Protein AF-A0A1X0NWE1-F1 (afdb_monomer_lite)

Sequence (170 aa):
LQSRGSFIGENARCVKGVELNFSGKSVGDVCVNTKCDNGTLSVQFLGDGDDKWHVCEEKMEIVPTTANLSGKIICPRYDAVCTKLPDITIPLKELPYQDGDDKPAPGNITWNMTETPSSDPLPHPTPEESEKDTTTPVQTDGLSGSVNPAGHAPLLLLALASVVAVMVPL

Radius of gyration: 29.94 Å; chains: 1; bounding box: 76×77×61 Å

Foldseek 3Di:
DCLAFADDDPQWDKFAFDQKAFQNHGDGIYIWRWDQDPQWIWTHTVPGPPPDIDTAAAQDWDADPDPRIGGTTGGHHSCVRVPDDPPDPDPDDDDDDDPCPPPPDDPDDPPPCPDPPPPDDDDDPDPDDDDDDDDDDDDDDDDDDDDDDDDDDDDDDDDDDDDDDDDDDD

Secondary structure (DSSP, 8-state):
---TT---STTEEEEEEEEEEETTEE--SEEEEEEEETTEEEEE-TT--TT--EE--TT-EE---STTEEEEEEPPPHHHHHSPPP------PPPPP-TTTTSPPPSS------------PPPPPPPPP-------------------------------------PPP-

pLDDT: mean 74.31, std 23.15, range [32.38, 98.5]

InterPro domains:
  IPR001577 Peptidase M8, leishmanolysin [PF01457] (5-84)

Organism: NCBI:txid67003

Structure (mmCIF, N/CA/C/O backbone):
data_AF-A0A1X0NWE1-F1
#
_entry.id   AF-A0A1X0NWE1-F1
#
loop_
_atom_site.group_PDB
_atom_site.id
_atom_site.type_symbol
_atom_site.label_atom_id
_atom_site.label_alt_id
_atom_site.label_comp_id
_atom_site.label_asym_id
_atom_site.label_entity_id
_atom_site.label_seq_id
_atom_site.pdbx_PDB_ins_code
_atom_site.Cartn_x
_atom_site.Cartn_y
_atom_site.Cartn_z
_atom_site.occupancy
_atom_site.B_iso_or_equiv
_atom_site.auth_seq_id
_atom_site.auth_comp_id
_atom_site.auth_asym_id
_atom_site.auth_atom_id
_atom_site.pdbx_PDB_model_num
ATOM 1 N N . LEU A 1 1 ? 15.513 -7.359 -9.915 1.00 44.88 1 LEU A N 1
ATOM 2 C CA . LEU A 1 1 ? 14.112 -7.315 -9.448 1.00 44.88 1 LEU A CA 1
ATOM 3 C C . LEU A 1 1 ? 13.611 -5.874 -9.582 1.00 44.88 1 LEU A C 1
ATOM 5 O O . LEU A 1 1 ? 14.047 -5.024 -8.821 1.00 44.88 1 LEU A O 1
ATOM 9 N N . GLN A 1 2 ? 12.849 -5.540 -10.629 1.00 52.28 2 GLN A N 1
ATOM 10 C CA . GLN A 1 2 ? 12.359 -4.169 -10.855 1.00 52.28 2 GLN A CA 1
ATOM 11 C C . GLN A 1 2 ? 10.920 -4.031 -10.340 1.00 52.28 2 GLN A C 1
ATOM 13 O O . GLN A 1 2 ? 9.979 -3.985 -11.121 1.00 52.28 2 GLN A O 1
ATOM 18 N N . SER A 1 3 ? 10.747 -3.955 -9.024 1.00 70.88 3 SER A N 1
ATOM 19 C CA . SER A 1 3 ? 9.483 -3.617 -8.354 1.00 70.88 3 SER A CA 1
ATOM 20 C C . SER A 1 3 ? 9.254 -2.098 -8.372 1.00 70.88 3 SER A C 1
ATOM 22 O O . SER A 1 3 ? 9.238 -1.425 -7.344 1.00 70.88 3 SER A O 1
ATOM 24 N N . ARG A 1 4 ? 9.156 -1.521 -9.577 1.00 86.00 4 ARG A N 1
ATOM 25 C CA . ARG A 1 4 ? 9.028 -0.066 -9.764 1.00 86.00 4 ARG A CA 1
ATOM 26 C C . ARG A 1 4 ? 7.784 0.457 -9.041 1.00 86.00 4 ARG A C 1
ATOM 28 O O . ARG A 1 4 ? 6.693 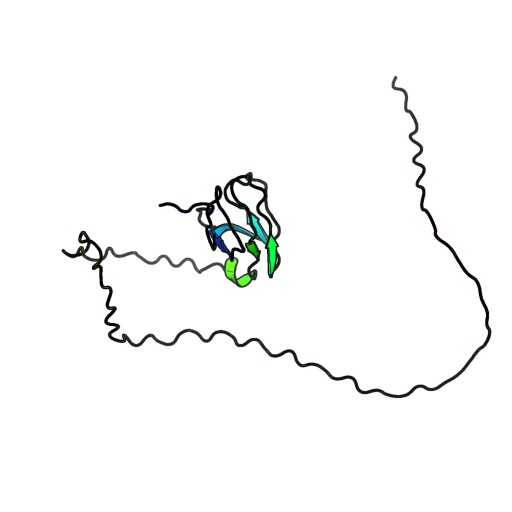-0.061 -9.249 1.00 86.00 4 ARG A O 1
ATOM 35 N N . GLY A 1 5 ? 7.963 1.469 -8.194 1.00 89.00 5 GLY A N 1
ATOM 36 C CA . GLY A 1 5 ? 6.878 2.093 -7.431 1.00 89.00 5 GLY A CA 1
ATOM 37 C C . GLY A 1 5 ? 6.258 1.235 -6.323 1.00 89.00 5 GLY A C 1
ATOM 38 O O . GLY A 1 5 ? 5.369 1.726 -5.638 1.00 89.00 5 GLY A O 1
ATOM 39 N N . SER A 1 6 ? 6.715 -0.007 -6.120 1.00 94.06 6 SER A N 1
ATOM 40 C CA . SER A 1 6 ? 6.184 -0.902 -5.087 1.00 94.06 6 SER A CA 1
ATOM 41 C C . SER A 1 6 ? 7.085 -0.938 -3.859 1.00 94.06 6 SER A C 1
ATOM 43 O O . SER A 1 6 ? 8.301 -1.092 -3.963 1.00 94.06 6 SER A O 1
ATOM 45 N N . PHE A 1 7 ? 6.470 -0.839 -2.687 1.00 94.38 7 PHE A N 1
ATOM 46 C CA . PHE A 1 7 ? 7.104 -1.098 -1.406 1.00 94.38 7 PHE A CA 1
ATOM 47 C C . PHE A 1 7 ? 7.462 -2.584 -1.280 1.00 94.38 7 PHE A C 1
ATOM 49 O O . PHE A 1 7 ? 6.668 -3.452 -1.645 1.00 94.38 7 PHE A O 1
ATOM 56 N N . ILE A 1 8 ? 8.649 -2.876 -0.744 1.00 92.69 8 ILE A N 1
ATOM 57 C CA . ILE A 1 8 ? 9.138 -4.238 -0.503 1.00 92.69 8 ILE A CA 1
ATOM 58 C C . ILE A 1 8 ? 9.406 -4.400 0.990 1.00 92.69 8 ILE A C 1
ATOM 60 O O . ILE A 1 8 ? 10.249 -3.706 1.550 1.00 92.69 8 ILE A O 1
ATOM 64 N N . GLY A 1 9 ? 8.691 -5.326 1.623 1.00 91.75 9 GLY A N 1
ATOM 65 C CA . GLY A 1 9 ? 8.827 -5.644 3.040 1.00 91.75 9 GLY A CA 1
ATOM 66 C C . GLY A 1 9 ? 7.787 -6.669 3.487 1.00 91.75 9 GLY A C 1
ATOM 67 O O . GLY A 1 9 ? 6.884 -7.015 2.729 1.00 91.75 9 GLY A O 1
ATOM 68 N N . GLU A 1 10 ? 7.902 -7.144 4.723 1.00 90.31 10 GLU A N 1
ATOM 69 C CA . GLU A 1 10 ? 7.022 -8.170 5.311 1.00 90.31 10 GLU A CA 1
ATOM 70 C C . GLU A 1 10 ? 5.534 -7.773 5.285 1.00 90.31 10 GLU A C 1
ATOM 72 O O . GLU A 1 10 ? 4.648 -8.558 4.930 1.00 90.31 10 GLU A O 1
ATOM 77 N N . ASN A 1 11 ? 5.267 -6.502 5.580 1.00 93.25 11 ASN A N 1
ATOM 78 C CA . ASN A 1 11 ? 3.921 -5.938 5.602 1.00 93.25 11 ASN A CA 1
ATOM 79 C C . ASN A 1 11 ? 3.475 -5.398 4.233 1.00 93.25 11 ASN A C 1
ATOM 81 O O . ASN A 1 11 ? 2.461 -4.704 4.146 1.00 93.25 11 ASN A O 1
ATOM 85 N N . ALA A 1 12 ? 4.213 -5.683 3.155 1.00 94.94 12 ALA A N 1
ATOM 86 C CA . ALA A 1 12 ? 3.814 -5.265 1.819 1.00 94.94 12 ALA A CA 1
ATOM 87 C C . ALA A 1 12 ? 2.551 -6.017 1.382 1.00 94.94 12 ALA A C 1
ATOM 89 O O . ALA A 1 12 ? 2.485 -7.248 1.455 1.00 94.94 12 ALA A O 1
ATOM 90 N N . ARG A 1 13 ? 1.544 -5.287 0.901 1.00 95.75 13 ARG A N 1
ATOM 91 C CA . ARG A 1 13 ? 0.340 -5.860 0.284 1.00 95.75 13 ARG A CA 1
ATOM 92 C C . ARG A 1 13 ? 0.045 -5.134 -1.014 1.00 95.75 13 ARG A C 1
ATOM 94 O O . ARG A 1 13 ? 0.193 -3.916 -1.091 1.00 95.75 13 ARG A O 1
ATOM 101 N N . CYS A 1 14 ? -0.336 -5.888 -2.036 1.00 96.00 14 CYS A N 1
ATOM 102 C CA . CYS A 1 14 ? -0.595 -5.334 -3.356 1.00 96.00 14 CYS A CA 1
ATOM 103 C C . CYS A 1 14 ? -2.039 -4.846 -3.447 1.00 96.00 14 CYS A C 1
ATOM 105 O O . CYS A 1 14 ? -2.969 -5.530 -3.023 1.00 96.00 14 CYS A O 1
ATOM 107 N N . VAL A 1 15 ? -2.198 -3.625 -3.944 1.00 97.12 15 VAL A N 1
ATOM 108 C CA . VAL A 1 15 ? -3.460 -2.890 -3.984 1.00 97.12 15 VAL A CA 1
ATOM 109 C C . VAL A 1 15 ? -3.786 -2.500 -5.415 1.00 97.12 15 VAL A C 1
ATOM 111 O O . VAL A 1 15 ? -2.897 -2.341 -6.257 1.00 97.12 15 VAL A O 1
ATOM 114 N N . LYS A 1 16 ? -5.080 -2.336 -5.688 1.00 98.00 16 LYS A N 1
ATOM 115 C CA . LYS A 1 16 ? -5.555 -1.977 -7.019 1.00 98.00 16 LYS A CA 1
ATOM 116 C C . LYS A 1 16 ? -5.087 -0.569 -7.375 1.00 98.00 16 LYS A C 1
ATOM 118 O O . LYS A 1 16 ? -5.388 0.374 -6.650 1.00 98.00 16 LYS A O 1
ATOM 123 N N . GLY A 1 17 ? -4.396 -0.429 -8.500 1.00 96.69 17 GLY A N 1
ATOM 124 C CA . GLY A 1 17 ? -4.017 0.854 -9.074 1.00 96.69 17 GLY A CA 1
ATOM 125 C C . GLY A 1 17 ? -5.028 1.352 -10.102 1.00 96.69 17 GLY A C 1
ATOM 126 O O . GLY A 1 17 ? -5.613 0.570 -10.855 1.00 96.69 17 GLY A O 1
ATOM 127 N N . VAL A 1 18 ? -5.196 2.671 -10.169 1.00 97.69 18 VAL A N 1
ATOM 128 C CA . VAL A 1 18 ? -5.935 3.372 -11.223 1.00 97.69 18 VAL A CA 1
ATOM 129 C C . VAL A 1 18 ? -5.022 4.443 -11.796 1.00 97.69 18 VAL A C 1
ATOM 131 O O . VAL A 1 18 ? -4.593 5.354 -11.086 1.00 97.69 18 VAL A O 1
ATOM 134 N N . GLU A 1 19 ? -4.697 4.290 -13.081 1.00 96.25 19 GLU A N 1
ATOM 135 C CA . GLU A 1 19 ? -3.797 5.189 -13.816 1.00 96.25 19 GLU A CA 1
ATOM 136 C C . GLU A 1 19 ? -2.465 5.437 -13.083 1.00 96.25 19 GLU A C 1
ATOM 138 O O . GLU A 1 19 ? -1.879 6.519 -13.166 1.00 96.25 19 GLU A O 1
ATOM 143 N N . LEU A 1 20 ? -1.971 4.425 -12.355 1.00 95.38 20 LEU A N 1
ATOM 144 C CA . LEU A 1 20 ? -0.717 4.540 -11.624 1.00 95.38 20 LEU A CA 1
ATOM 145 C C . LEU A 1 20 ? 0.467 4.610 -12.579 1.00 95.38 20 LEU A C 1
ATOM 147 O O . LEU A 1 20 ? 0.652 3.747 -13.446 1.00 95.38 20 LEU A O 1
ATOM 151 N N . ASN A 1 21 ? 1.305 5.620 -12.368 1.00 95.00 21 ASN A N 1
ATOM 152 C CA . ASN A 1 21 ? 2.534 5.817 -13.117 1.00 95.00 21 ASN A CA 1
ATOM 153 C C . ASN A 1 21 ? 3.708 6.033 -12.168 1.00 95.00 21 ASN A C 1
ATOM 155 O O . ASN A 1 21 ? 3.646 6.886 -11.289 1.00 95.00 21 ASN A O 1
ATOM 159 N N . PHE A 1 22 ? 4.801 5.306 -12.394 1.00 93.31 22 PHE A N 1
ATOM 160 C CA . PHE A 1 22 ? 6.072 5.514 -11.713 1.00 93.31 22 PHE A CA 1
ATOM 161 C C . PHE A 1 22 ? 7.090 6.130 -12.675 1.00 93.31 22 PHE A C 1
ATOM 163 O O . PHE A 1 22 ? 7.414 5.534 -13.707 1.00 93.31 22 PHE A O 1
ATOM 170 N N . SER A 1 23 ? 7.582 7.329 -12.362 1.00 92.25 23 SER A N 1
ATOM 171 C CA . SER A 1 23 ? 8.513 8.100 -13.201 1.00 92.25 23 SER A CA 1
ATOM 172 C C . SER A 1 23 ? 8.049 8.198 -14.666 1.00 92.25 23 SER A C 1
ATOM 174 O O . SER A 1 23 ? 8.818 7.962 -15.600 1.00 92.25 23 SER A O 1
ATOM 176 N N . GLY A 1 24 ? 6.758 8.492 -14.864 1.00 90.81 24 GLY A N 1
ATOM 177 C CA . GLY A 1 24 ? 6.139 8.661 -16.185 1.00 90.81 24 GLY A CA 1
ATOM 178 C C . GLY A 1 24 ? 5.834 7.366 -16.945 1.00 90.81 24 GLY A C 1
ATOM 179 O O . GLY A 1 24 ? 5.465 7.427 -18.114 1.00 90.81 24 GLY A O 1
ATOM 180 N N . LYS A 1 25 ? 5.992 6.194 -16.319 1.00 92.94 25 LYS A N 1
ATOM 181 C CA . LYS A 1 25 ? 5.666 4.893 -16.920 1.00 92.94 25 LYS A CA 1
ATOM 182 C C . LYS A 1 25 ? 4.537 4.222 -16.157 1.00 92.94 25 LYS A C 1
ATOM 184 O O . LYS A 1 25 ? 4.603 4.153 -14.934 1.00 92.94 25 LYS A O 1
ATOM 189 N N . SER A 1 26 ? 3.559 3.673 -16.871 1.00 93.81 26 SER A N 1
ATOM 190 C CA . SER A 1 26 ? 2.455 2.943 -16.244 1.00 93.81 26 SER A CA 1
ATOM 191 C C . SER A 1 26 ? 2.968 1.714 -15.486 1.00 93.81 26 SER A C 1
ATOM 193 O O . SER A 1 26 ? 3.815 0.980 -16.004 1.00 93.81 26 SER A O 1
ATOM 195 N N . VAL A 1 27 ? 2.482 1.518 -14.255 1.00 92.50 27 VAL A N 1
ATOM 196 C CA . VAL A 1 27 ? 2.895 0.413 -13.363 1.00 92.50 27 VAL A CA 1
ATOM 197 C C . VAL A 1 27 ? 1.758 -0.519 -12.938 1.00 92.50 27 VAL A C 1
ATOM 199 O O . VAL A 1 27 ? 2.025 -1.513 -12.278 1.00 92.50 27 VAL A O 1
ATOM 202 N N . GLY A 1 28 ? 0.518 -0.276 -13.372 1.00 93.81 28 GLY A N 1
ATOM 203 C CA . GLY A 1 28 ? -0.618 -1.136 -13.027 1.00 93.81 28 GLY A CA 1
ATOM 204 C C . GLY A 1 28 ? -0.915 -1.121 -11.526 1.00 93.81 28 GLY A C 1
ATOM 205 O O . GLY A 1 28 ? -1.095 -0.050 -10.953 1.00 93.81 28 GLY A O 1
ATOM 206 N N . ASP A 1 29 ? -0.978 -2.301 -10.909 1.00 95.69 29 ASP A N 1
ATOM 207 C CA . ASP A 1 29 ? -1.149 -2.461 -9.462 1.00 95.69 29 ASP A CA 1
ATOM 208 C C . ASP A 1 29 ? 0.219 -2.399 -8.759 1.00 95.69 29 ASP A C 1
ATOM 210 O O . ASP A 1 29 ? 1.238 -2.818 -9.310 1.00 95.69 29 ASP A O 1
ATOM 214 N N . VAL A 1 30 ? 0.256 -1.878 -7.532 1.00 95.38 30 VAL A N 1
ATOM 215 C CA . VAL A 1 30 ? 1.499 -1.711 -6.758 1.00 95.38 30 VAL A CA 1
ATOM 216 C C . VAL A 1 30 ? 1.344 -2.288 -5.365 1.00 95.38 30 VAL A C 1
ATOM 218 O O . VAL A 1 30 ? 0.231 -2.413 -4.857 1.00 95.38 30 VAL A O 1
ATOM 221 N N . CYS A 1 31 ? 2.461 -2.612 -4.722 1.00 96.62 31 CYS A N 1
ATOM 222 C CA . CYS A 1 31 ? 2.454 -3.029 -3.325 1.00 96.62 31 CYS A CA 1
ATOM 223 C C . CYS A 1 31 ? 2.810 -1.852 -2.412 1.00 96.62 31 CYS A C 1
ATOM 225 O O . CYS A 1 31 ? 3.713 -1.072 -2.711 1.00 96.62 31 CYS A O 1
ATOM 227 N N . VAL A 1 32 ? 2.067 -1.703 -1.319 1.00 96.69 32 VAL A N 1
ATOM 228 C CA . VAL A 1 32 ? 2.232 -0.647 -0.310 1.00 96.69 32 VAL A CA 1
ATOM 229 C C . VAL A 1 32 ? 2.552 -1.281 1.034 1.00 96.69 32 VAL A C 1
ATOM 231 O O . VAL A 1 32 ? 2.176 -2.429 1.284 1.00 96.69 32 VAL A O 1
ATOM 234 N N . ASN A 1 33 ? 3.249 -0.552 1.901 1.00 96.75 33 ASN A N 1
ATOM 235 C CA . ASN A 1 33 ? 3.418 -0.979 3.283 1.00 96.75 33 ASN A CA 1
ATOM 236 C C . ASN A 1 33 ? 2.069 -0.861 3.993 1.00 96.75 33 ASN A C 1
ATOM 238 O O . ASN A 1 33 ? 1.396 0.161 3.853 1.00 96.75 33 ASN A O 1
ATOM 242 N N . THR A 1 34 ? 1.669 -1.887 4.736 1.00 97.06 34 THR A N 1
ATOM 243 C CA . THR A 1 34 ? 0.397 -1.893 5.463 1.00 97.06 34 THR A CA 1
ATOM 244 C C . THR A 1 34 ? 0.622 -1.892 6.963 1.00 97.06 34 THR A C 1
ATOM 246 O O . THR A 1 34 ? 1.538 -2.522 7.486 1.00 97.06 34 THR A O 1
ATOM 249 N N . LYS A 1 35 ? -0.244 -1.175 7.672 1.00 96.94 35 LYS A N 1
ATOM 250 C CA . LYS A 1 35 ? -0.338 -1.204 9.125 1.00 96.94 35 LYS A CA 1
ATOM 251 C C . LYS A 1 35 ? -1.793 -1.417 9.494 1.00 96.94 35 LYS A C 1
ATOM 253 O O . LYS A 1 35 ? -2.654 -0.613 9.148 1.00 96.94 35 LYS A O 1
ATOM 258 N N . CYS A 1 36 ? -2.038 -2.519 10.181 1.00 96.00 36 CYS A N 1
ATOM 259 C CA . CYS A 1 36 ? -3.357 -2.943 10.611 1.00 96.00 36 CYS A CA 1
ATOM 260 C C . CYS A 1 36 ? -3.461 -2.730 12.116 1.00 96.00 36 CYS A C 1
ATOM 262 O O . CYS A 1 36 ? -2.762 -3.404 12.870 1.00 96.00 36 CYS A O 1
ATOM 264 N N . ASP A 1 37 ? -4.322 -1.812 12.547 1.00 95.00 37 ASP A N 1
ATOM 265 C CA . ASP A 1 37 ? -4.509 -1.510 13.966 1.00 95.00 37 ASP A CA 1
ATOM 266 C C . ASP A 1 37 ? -5.985 -1.276 14.280 1.00 95.00 37 ASP A C 1
ATOM 268 O O . ASP A 1 37 ? -6.640 -0.484 13.611 1.00 95.00 37 ASP A O 1
ATOM 272 N N . ASN A 1 38 ? -6.516 -2.003 15.2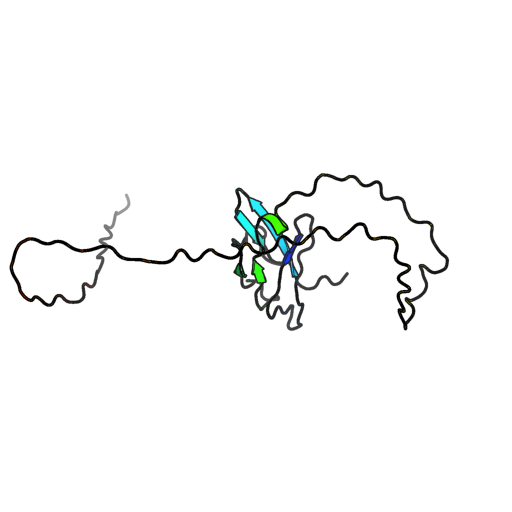64 1.00 92.12 38 ASN A N 1
ATOM 273 C CA . ASN A 1 38 ? -7.898 -1.894 15.745 1.00 92.12 38 ASN A CA 1
ATOM 274 C C . ASN A 1 38 ? -8.970 -1.749 14.632 1.00 92.12 38 ASN A C 1
ATOM 276 O O . ASN A 1 38 ? -9.803 -0.846 14.669 1.00 92.12 38 ASN A O 1
ATOM 280 N N . GLY A 1 39 ? -8.917 -2.597 13.594 1.00 92.50 39 GLY A N 1
ATOM 281 C CA . GLY A 1 39 ? -9.855 -2.553 12.457 1.00 92.50 39 GLY A CA 1
ATOM 282 C C . GLY A 1 39 ? -9.595 -1.446 11.424 1.00 92.50 39 GLY A C 1
ATOM 283 O O . GLY A 1 39 ? -10.290 -1.372 10.416 1.00 92.50 39 GLY A O 1
ATOM 284 N N . THR A 1 40 ? -8.578 -0.611 11.634 1.00 96.94 40 THR A N 1
ATOM 285 C CA . THR A 1 40 ? -8.158 0.448 10.712 1.00 96.94 40 THR A CA 1
ATOM 286 C C . THR A 1 40 ? -6.962 -0.008 9.887 1.00 96.94 40 THR A C 1
ATOM 288 O O . THR A 1 40 ? -5.926 -0.410 10.427 1.00 96.94 40 THR A O 1
ATOM 291 N N . LEU A 1 41 ? -7.092 0.073 8.563 1.00 98.00 41 LEU A N 1
ATOM 292 C CA . LEU A 1 41 ? -5.981 -0.102 7.637 1.00 98.00 41 LEU A CA 1
ATOM 293 C C . LEU A 1 41 ? -5.330 1.259 7.384 1.00 98.00 41 LEU A C 1
ATOM 295 O O . LEU A 1 41 ? -5.989 2.218 6.989 1.00 98.00 41 LEU A O 1
ATOM 299 N N . SER A 1 42 ? -4.021 1.332 7.588 1.00 98.06 42 SER A N 1
ATOM 300 C CA . SER A 1 42 ? -3.189 2.431 7.108 1.00 98.06 42 SER A CA 1
ATOM 301 C C . SER A 1 42 ? -2.198 1.919 6.072 1.00 98.06 42 SER A C 1
ATOM 303 O O . SER A 1 42 ? -1.650 0.825 6.218 1.00 98.06 42 SER A O 1
ATOM 305 N N . VAL A 1 43 ? -1.942 2.724 5.048 1.00 97.94 43 VAL A N 1
ATOM 306 C CA . VAL A 1 43 ? -0.993 2.416 3.977 1.00 97.94 43 VAL A CA 1
ATOM 307 C C . VAL A 1 43 ? 0.104 3.468 3.903 1.00 97.94 43 VAL A C 1
ATOM 309 O O . VAL A 1 43 ? -0.112 4.631 4.236 1.00 97.94 43 VAL A O 1
ATOM 312 N N . GLN A 1 44 ? 1.280 3.061 3.449 1.00 97.25 44 GLN A N 1
ATOM 313 C CA . GLN A 1 44 ? 2.411 3.944 3.184 1.00 97.25 44 GLN A CA 1
ATOM 314 C C . GLN A 1 44 ? 3.021 3.563 1.831 1.00 97.25 44 GLN A C 1
ATOM 316 O O . GLN A 1 44 ? 3.283 2.384 1.557 1.00 97.25 44 GLN A O 1
ATOM 321 N N . PHE A 1 45 ? 3.204 4.555 0.958 1.00 95.69 45 PHE A N 1
ATOM 322 C CA . PHE A 1 45 ? 3.752 4.344 -0.379 1.00 95.69 45 PHE A CA 1
ATOM 323 C C . PHE A 1 45 ? 5.277 4.252 -0.346 1.00 95.69 45 PHE A C 1
ATOM 325 O O . PHE A 1 45 ? 5.941 4.730 0.573 1.00 95.69 45 PHE A O 1
ATOM 332 N N . LEU A 1 46 ? 5.864 3.679 -1.399 1.00 92.75 46 LEU A N 1
ATOM 333 C CA . LEU A 1 46 ? 7.311 3.724 -1.582 1.00 92.75 46 LEU A CA 1
ATOM 334 C C . LEU A 1 46 ? 7.792 5.185 -1.669 1.00 92.75 46 LEU A C 1
ATOM 336 O O . LEU A 1 46 ? 7.376 5.931 -2.559 1.00 92.75 46 LEU A O 1
ATOM 340 N N . GLY A 1 47 ? 8.713 5.562 -0.780 1.00 90.19 47 GLY A N 1
ATOM 341 C CA . GLY A 1 47 ? 9.305 6.901 -0.725 1.00 90.19 47 GLY A CA 1
ATOM 342 C C . GLY A 1 47 ? 8.525 7.918 0.111 1.00 90.19 47 GLY A C 1
ATOM 343 O O . GLY A 1 47 ? 8.951 9.070 0.185 1.00 90.19 47 GLY A O 1
ATOM 344 N N . ASP A 1 48 ? 7.410 7.522 0.733 1.00 92.56 48 ASP A N 1
ATOM 345 C CA . ASP A 1 48 ? 6.863 8.281 1.857 1.00 92.56 48 ASP A CA 1
ATOM 346 C C . ASP A 1 48 ? 7.878 8.274 3.017 1.00 92.56 48 ASP A C 1
ATOM 348 O O . ASP A 1 48 ? 8.688 7.353 3.143 1.00 92.56 48 ASP A O 1
ATOM 352 N N . GLY A 1 49 ? 7.855 9.314 3.855 1.00 90.00 49 GLY A N 1
ATOM 353 C CA . GLY A 1 49 ? 8.634 9.323 5.096 1.00 90.00 49 GLY A CA 1
ATOM 354 C C . GLY A 1 49 ? 8.137 8.253 6.073 1.00 90.00 49 GLY A C 1
ATOM 355 O O . GLY A 1 49 ? 6.972 7.857 6.014 1.00 90.00 49 GLY A O 1
ATOM 356 N N . ASP A 1 50 ? 9.003 7.811 6.988 1.00 90.50 50 ASP A N 1
ATOM 357 C CA . ASP A 1 50 ? 8.726 6.703 7.920 1.00 90.50 50 ASP A CA 1
ATOM 358 C C . ASP A 1 50 ? 7.467 6.920 8.786 1.00 90.50 50 ASP A C 1
ATOM 360 O O . ASP A 1 50 ? 6.779 5.970 9.171 1.00 90.50 50 ASP A O 1
ATOM 364 N N . ASP A 1 51 ? 7.133 8.178 9.065 1.00 92.94 51 ASP A N 1
ATOM 365 C CA . ASP A 1 51 ? 5.991 8.620 9.865 1.00 92.94 51 ASP A CA 1
ATOM 366 C C . ASP A 1 51 ? 4.729 8.917 9.039 1.00 92.94 51 ASP A C 1
ATOM 368 O O . ASP A 1 51 ? 3.650 9.134 9.599 1.00 92.94 51 ASP A O 1
ATOM 372 N N . LYS A 1 52 ? 4.825 8.893 7.708 1.00 95.19 52 LYS A N 1
ATOM 373 C CA . LYS A 1 52 ? 3.725 9.248 6.817 1.00 95.19 52 LYS A CA 1
ATOM 374 C C . LYS A 1 52 ? 2.868 8.031 6.483 1.00 95.19 52 LYS A C 1
ATOM 376 O O . LYS A 1 52 ? 3.240 7.192 5.667 1.00 95.19 52 LYS A O 1
ATOM 381 N N . TRP A 1 53 ? 1.694 7.981 7.103 1.00 97.06 53 TRP A N 1
ATOM 382 C CA . TRP A 1 53 ? 0.686 6.939 6.922 1.00 97.06 53 TRP A CA 1
ATOM 383 C C . TRP A 1 53 ? -0.632 7.548 6.446 1.00 97.06 53 TRP A C 1
ATOM 385 O O . TRP A 1 53 ? -1.068 8.574 6.965 1.00 97.06 53 TRP A O 1
ATOM 395 N N . HIS A 1 54 ? -1.287 6.885 5.499 1.00 97.44 54 HIS A N 1
ATOM 396 C CA . HIS A 1 54 ? -2.592 7.276 4.969 1.00 97.44 54 HIS A CA 1
ATOM 397 C C . HIS A 1 54 ? -3.641 6.289 5.468 1.00 97.44 54 HIS A C 1
ATOM 399 O O . HIS A 1 54 ? -3.490 5.083 5.270 1.00 97.44 54 HIS A O 1
ATOM 405 N N . VAL A 1 55 ? -4.697 6.779 6.118 1.00 97.81 55 VAL A N 1
ATOM 406 C CA . VAL A 1 55 ? -5.851 5.939 6.473 1.00 97.81 55 VAL A CA 1
ATOM 407 C C . VAL A 1 55 ? -6.527 5.476 5.182 1.00 97.81 55 VAL A C 1
ATOM 409 O O . VAL A 1 55 ? -6.697 6.265 4.257 1.00 97.81 55 VAL A O 1
ATOM 412 N N . CYS A 1 56 ? -6.861 4.191 5.106 1.00 98.25 56 CYS A N 1
ATOM 413 C CA . CYS A 1 56 ? -7.294 3.530 3.882 1.00 98.25 56 CYS A CA 1
ATOM 414 C C . CYS A 1 56 ? -8.570 2.730 4.152 1.00 98.25 56 CYS A C 1
ATOM 416 O O . CYS A 1 56 ? -8.528 1.534 4.439 1.00 98.25 56 CYS A O 1
ATOM 418 N N . GLU A 1 57 ? -9.709 3.419 4.113 1.00 98.12 57 GLU A N 1
ATOM 419 C CA . GLU A 1 57 ? -11.030 2.800 4.255 1.00 98.12 57 GLU A CA 1
ATOM 420 C C . GLU A 1 57 ? -11.423 2.070 2.969 1.00 98.12 57 GLU A C 1
ATOM 422 O O . GLU A 1 57 ? -11.037 2.481 1.878 1.00 98.12 57 GLU A O 1
ATOM 427 N N . GLU A 1 58 ? -12.203 0.993 3.071 1.00 98.25 58 GLU A N 1
ATOM 428 C CA . GLU A 1 58 ? -12.601 0.192 1.909 1.00 98.25 58 GLU A CA 1
ATOM 429 C C . GLU A 1 58 ? -13.140 1.063 0.757 1.00 98.25 58 GLU A C 1
ATOM 431 O O . GLU A 1 58 ? -14.003 1.916 0.956 1.00 98.25 58 GLU A O 1
ATOM 436 N N . LYS A 1 59 ? -12.650 0.805 -0.465 1.00 98.12 59 LYS A N 1
ATOM 437 C CA . LYS A 1 59 ? -12.995 1.503 -1.721 1.00 98.12 59 LYS A CA 1
ATOM 438 C C . LYS A 1 59 ? -12.588 2.978 -1.789 1.00 98.12 59 LYS A C 1
ATOM 440 O O . LYS A 1 59 ? -12.749 3.578 -2.850 1.00 98.12 59 LYS A O 1
ATOM 445 N N . MET A 1 60 ? -12.027 3.555 -0.727 1.00 98.12 60 MET A N 1
ATOM 446 C CA . MET A 1 60 ? -11.481 4.909 -0.764 1.00 98.12 60 MET A CA 1
ATOM 447 C C . MET A 1 60 ? -10.327 4.991 -1.768 1.00 98.12 60 MET A C 1
ATOM 449 O O . MET A 1 60 ? -9.514 4.071 -1.883 1.00 98.12 60 MET A O 1
ATOM 453 N N . GLU A 1 61 ? -10.250 6.100 -2.500 1.00 98.19 61 GLU A N 1
ATOM 454 C CA . GLU A 1 61 ? -9.138 6.362 -3.407 1.00 98.19 61 GLU A CA 1
ATOM 455 C C . GLU A 1 61 ? -8.060 7.183 -2.699 1.00 98.19 61 GLU A C 1
ATOM 457 O O . GLU A 1 61 ? -8.340 8.268 -2.189 1.00 98.19 61 GLU A O 1
ATOM 462 N N . ILE A 1 62 ? -6.818 6.695 -2.701 1.00 97.94 62 ILE A N 1
ATOM 463 C CA . ILE A 1 62 ? -5.678 7.415 -2.121 1.00 97.94 62 ILE A CA 1
ATOM 464 C C . ILE A 1 62 ? -4.717 7.815 -3.232 1.00 97.94 62 ILE A C 1
ATOM 466 O O . ILE A 1 62 ? -4.241 6.977 -4.002 1.00 97.94 62 ILE A O 1
ATOM 470 N N . VAL A 1 63 ? -4.416 9.110 -3.291 1.00 96.75 63 VAL A N 1
ATOM 471 C CA . VAL A 1 63 ? -3.426 9.675 -4.209 1.00 96.75 63 VAL A CA 1
ATOM 472 C C . VAL A 1 63 ? -2.055 9.644 -3.526 1.00 96.75 63 VAL A C 1
ATOM 474 O O . VAL A 1 63 ? -1.910 10.214 -2.441 1.00 96.75 63 VAL A O 1
ATOM 477 N N . PRO A 1 64 ? -1.037 9.009 -4.132 1.00 93.12 64 PRO A N 1
ATOM 478 C CA . PRO A 1 64 ? 0.316 9.039 -3.603 1.00 93.12 64 PRO A CA 1
ATOM 479 C C . PRO A 1 64 ? 0.835 10.472 -3.512 1.00 93.12 64 PRO A C 1
ATOM 481 O O . PRO A 1 64 ? 0.637 11.290 -4.407 1.00 93.12 64 PRO A O 1
ATOM 484 N N . THR A 1 65 ? 1.552 10.771 -2.436 1.00 89.06 65 THR A N 1
ATOM 485 C CA . THR A 1 65 ? 2.120 12.111 -2.225 1.00 89.06 65 THR A CA 1
ATOM 486 C C . THR A 1 65 ? 3.566 12.255 -2.699 1.00 89.06 65 THR A C 1
ATOM 488 O O . THR A 1 65 ? 4.171 13.311 -2.523 1.00 89.06 65 THR A O 1
ATOM 491 N N . THR A 1 66 ? 4.147 11.195 -3.263 1.00 86.81 66 THR A N 1
ATOM 492 C CA . THR A 1 66 ? 5.549 11.158 -3.684 1.00 86.81 66 THR A CA 1
ATOM 493 C C . THR A 1 66 ? 5.697 11.603 -5.138 1.00 86.81 66 THR A C 1
ATOM 495 O O . THR A 1 66 ? 4.907 11.241 -6.001 1.00 86.81 66 THR A O 1
ATOM 498 N N . ALA A 1 67 ? 6.747 12.370 -5.448 1.00 83.06 67 ALA A N 1
ATOM 499 C CA . ALA A 1 67 ? 6.922 12.971 -6.778 1.00 83.06 67 ALA A CA 1
ATOM 500 C C . ALA A 1 67 ? 7.066 11.950 -7.925 1.00 83.06 67 ALA A C 1
ATOM 502 O O . ALA A 1 67 ? 6.801 12.267 -9.082 1.00 83.06 67 ALA A O 1
ATOM 503 N N . ASN A 1 68 ? 7.508 10.729 -7.614 1.00 90.25 68 ASN A N 1
ATOM 504 C CA . ASN A 1 68 ? 7.735 9.691 -8.613 1.00 90.25 68 ASN A CA 1
ATOM 505 C C . ASN A 1 68 ? 6.510 8.819 -8.877 1.00 90.25 68 ASN A C 1
ATOM 507 O O . ASN A 1 68 ? 6.553 8.080 -9.853 1.00 90.25 68 ASN A O 1
ATOM 511 N N . LEU A 1 69 ? 5.463 8.871 -8.048 1.00 92.31 69 LEU A N 1
ATOM 512 C CA . LEU A 1 69 ? 4.276 8.034 -8.194 1.00 92.31 69 LEU A CA 1
ATOM 513 C C . LEU A 1 69 ? 3.041 8.927 -8.356 1.00 92.31 69 LEU A C 1
ATOM 515 O O . LEU A 1 69 ? 2.719 9.712 -7.474 1.00 92.31 69 LEU A O 1
ATOM 519 N N . SER A 1 70 ? 2.348 8.809 -9.485 1.00 94.69 70 SER A N 1
ATOM 520 C CA . SER A 1 70 ? 1.090 9.516 -9.755 1.00 94.69 70 SER A CA 1
ATOM 521 C C . SER A 1 70 ? -0.049 8.535 -10.019 1.00 94.69 70 SER A C 1
ATOM 523 O O . SER A 1 70 ? 0.191 7.335 -10.141 1.00 94.69 70 SER A O 1
ATOM 525 N N . GLY A 1 71 ? -1.281 9.045 -10.103 1.00 96.31 71 GLY A N 1
ATOM 526 C CA . GLY A 1 71 ? -2.504 8.242 -10.169 1.00 96.31 71 GLY A CA 1
ATOM 527 C C . GLY A 1 71 ? -3.092 8.037 -8.775 1.00 96.31 71 GLY A C 1
ATOM 528 O O . GLY A 1 71 ? -2.958 8.902 -7.910 1.00 96.31 71 GLY A O 1
ATOM 529 N N . LYS A 1 72 ? -3.752 6.901 -8.553 1.00 97.69 72 LYS A N 1
ATOM 530 C CA . LYS A 1 72 ? -4.356 6.557 -7.259 1.00 97.69 72 LYS A CA 1
ATOM 531 C C . LYS A 1 72 ? -4.431 5.054 -7.040 1.00 97.69 72 LYS A C 1
ATOM 533 O O . LYS A 1 72 ? -4.396 4.278 -7.994 1.00 97.69 72 LYS A O 1
ATOM 538 N N . ILE A 1 73 ? -4.555 4.652 -5.783 1.00 98.12 73 ILE A N 1
ATOM 539 C CA . ILE A 1 73 ? -4.935 3.285 -5.410 1.00 98.12 73 ILE A CA 1
ATOM 540 C C . ILE A 1 73 ? -6.391 3.251 -4.964 1.00 98.12 73 ILE A C 1
ATOM 542 O O . ILE A 1 73 ? -6.901 4.258 -4.479 1.00 98.12 73 ILE A O 1
ATOM 546 N N . ILE A 1 74 ? -7.024 2.087 -5.075 1.00 98.44 74 ILE A N 1
ATOM 547 C CA . ILE A 1 74 ? -8.298 1.790 -4.421 1.00 98.44 74 ILE A CA 1
ATOM 548 C C . ILE A 1 74 ? -7.998 0.953 -3.182 1.00 98.44 74 ILE A C 1
ATOM 550 O O . ILE A 1 74 ? -7.391 -0.119 -3.271 1.00 98.44 74 ILE A O 1
ATOM 554 N N . CYS A 1 75 ? -8.431 1.449 -2.031 1.00 98.50 75 CYS A N 1
ATOM 555 C CA . CYS A 1 75 ? -8.249 0.791 -0.753 1.00 98.50 75 CYS A CA 1
ATOM 556 C C . CYS A 1 75 ? -8.997 -0.550 -0.699 1.00 98.50 75 CYS A C 1
ATOM 558 O O . CYS A 1 75 ? -10.201 -0.602 -0.984 1.00 98.50 75 CYS A O 1
ATOM 560 N N . PRO A 1 76 ? -8.308 -1.650 -0.348 1.00 98.00 76 PRO A N 1
ATOM 561 C CA . PRO A 1 76 ? -8.942 -2.949 -0.195 1.00 98.00 76 PRO A CA 1
ATOM 562 C C . PRO A 1 76 ? -9.792 -2.998 1.081 1.00 98.00 76 PRO A C 1
ATOM 564 O O . PRO A 1 76 ? -9.735 -2.113 1.935 1.00 98.00 76 PRO A O 1
ATOM 567 N N . ARG A 1 77 ? -10.555 -4.081 1.232 1.00 97.38 77 ARG A N 1
ATOM 568 C CA . ARG A 1 77 ? -11.213 -4.413 2.501 1.00 97.38 77 ARG A CA 1
ATOM 569 C C . ARG A 1 77 ? -10.161 -4.762 3.557 1.00 97.38 77 ARG A C 1
ATOM 571 O O . ARG A 1 77 ? -9.127 -5.342 3.223 1.00 97.38 77 ARG A O 1
ATOM 578 N N . TYR A 1 78 ? -10.430 -4.447 4.823 1.00 96.12 78 TYR A N 1
ATOM 579 C CA . TYR A 1 78 ? -9.489 -4.691 5.923 1.00 96.12 78 TYR A CA 1
ATOM 580 C C . TYR A 1 78 ? -9.095 -6.173 6.042 1.00 96.12 78 TYR A C 1
ATOM 582 O O . TYR A 1 78 ? -7.914 -6.508 6.086 1.00 96.12 78 TYR A O 1
ATOM 590 N N . ASP A 1 79 ? -10.072 -7.079 6.030 1.00 94.25 79 ASP A N 1
ATOM 591 C CA . ASP A 1 79 ? -9.881 -8.532 6.139 1.00 94.25 79 ASP A CA 1
ATOM 592 C C . ASP A 1 79 ? -9.043 -9.127 4.992 1.00 94.25 79 ASP A C 1
ATOM 594 O O . ASP A 1 79 ? -8.315 -10.098 5.203 1.00 94.25 79 ASP A O 1
ATOM 598 N N . ALA A 1 80 ? -9.065 -8.513 3.807 1.00 92.69 80 ALA A N 1
ATOM 599 C CA . ALA A 1 80 ? -8.292 -8.957 2.650 1.00 92.69 80 ALA A CA 1
ATOM 600 C C . ALA A 1 80 ? -6.774 -8.768 2.821 1.00 92.69 80 ALA A C 1
ATOM 602 O O . ALA A 1 80 ? -5.994 -9.440 2.150 1.00 92.69 80 ALA A O 1
ATOM 603 N N . VAL A 1 81 ? -6.345 -7.858 3.703 1.00 93.69 81 VAL A N 1
ATOM 604 C CA . VAL A 1 81 ? -4.923 -7.521 3.897 1.00 93.69 81 VAL A CA 1
ATOM 605 C C . VAL A 1 81 ? -4.427 -7.717 5.328 1.00 93.69 81 VAL A C 1
ATOM 607 O O . VAL A 1 81 ? -3.245 -8.004 5.521 1.00 93.69 81 VAL A O 1
ATOM 610 N N . CYS A 1 82 ? -5.319 -7.601 6.314 1.00 92.75 82 CYS A N 1
ATOM 611 C CA . CYS A 1 82 ? -5.002 -7.624 7.742 1.00 92.75 82 CYS A CA 1
ATOM 612 C C . CYS A 1 82 ? -5.268 -8.969 8.425 1.00 92.75 82 CYS A C 1
ATOM 614 O O . CYS A 1 82 ? -4.991 -9.116 9.617 1.00 92.75 82 CYS A O 1
ATOM 616 N N . THR A 1 83 ? -5.765 -9.970 7.696 1.00 86.31 83 THR A N 1
ATOM 617 C CA . THR A 1 83 ? -5.827 -11.335 8.225 1.00 86.31 83 THR A CA 1
ATOM 618 C C . THR A 1 83 ? -4.411 -11.886 8.335 1.00 86.31 83 THR A C 1
ATOM 620 O O . THR A 1 83 ? -3.717 -12.065 7.332 1.00 86.31 83 THR A O 1
ATOM 623 N N . LYS A 1 84 ? -3.957 -12.138 9.567 1.00 72.00 84 LYS A N 1
ATOM 624 C CA . LYS A 1 84 ? -2.670 -12.795 9.794 1.00 72.00 84 LYS A CA 1
ATOM 625 C C . LYS A 1 84 ? -2.754 -14.206 9.233 1.00 72.00 84 LYS A C 1
ATOM 627 O O . LYS A 1 84 ? -3.579 -15.001 9.683 1.00 72.00 84 LYS A O 1
ATOM 632 N N . LEU A 1 85 ? -1.898 -14.511 8.261 1.00 68.94 85 LEU A N 1
ATOM 633 C CA . LEU A 1 85 ? -1.652 -15.900 7.910 1.00 68.94 85 LEU A CA 1
ATOM 634 C C . LEU A 1 85 ? -1.101 -16.594 9.165 1.00 68.94 85 LEU A C 1
ATOM 636 O O . LEU A 1 85 ? -0.304 -15.981 9.885 1.00 68.94 85 LEU A O 1
ATOM 640 N N . PRO A 1 86 ? -1.540 -17.827 9.468 1.00 71.31 86 PRO A N 1
ATOM 641 C CA . PRO A 1 86 ? -0.903 -18.602 10.520 1.00 71.31 86 PRO A CA 1
ATOM 642 C C . PRO A 1 86 ? 0.599 -18.688 10.235 1.00 71.31 86 PRO A C 1
ATOM 644 O O . PRO A 1 86 ? 1.010 -18.653 9.076 1.00 71.31 86 PRO A O 1
ATOM 647 N N . ASP A 1 87 ? 1.416 -18.784 11.282 1.00 70.81 87 ASP A N 1
ATOM 648 C CA . ASP A 1 87 ? 2.848 -19.026 11.118 1.00 70.81 87 ASP A CA 1
ATOM 649 C C . ASP A 1 87 ? 3.036 -20.448 10.577 1.00 70.81 87 ASP A C 1
ATOM 651 O O . ASP A 1 87 ? 3.060 -21.435 11.316 1.00 70.81 87 ASP A O 1
ATOM 655 N N . ILE A 1 88 ? 3.045 -20.564 9.249 1.00 70.38 88 ILE A N 1
ATOM 656 C CA . ILE A 1 88 ? 3.299 -21.817 8.554 1.00 70.38 88 ILE A CA 1
ATOM 657 C C . ILE A 1 88 ? 4.790 -21.842 8.253 1.00 70.38 88 ILE A C 1
ATOM 659 O O . ILE A 1 88 ? 5.243 -21.386 7.203 1.00 70.38 88 ILE A O 1
ATOM 663 N N . THR A 1 89 ? 5.570 -22.399 9.176 1.00 78.88 89 THR A N 1
ATOM 664 C CA . THR A 1 89 ? 6.935 -22.810 8.851 1.00 78.88 89 THR A CA 1
ATOM 665 C C . THR A 1 89 ? 6.843 -24.015 7.918 1.00 78.88 89 THR A C 1
ATOM 667 O O . THR A 1 89 ? 6.747 -25.161 8.355 1.00 78.88 89 THR A O 1
ATOM 670 N N . ILE A 1 90 ? 6.822 -23.757 6.611 1.00 79.31 90 ILE A N 1
ATOM 671 C CA . ILE A 1 90 ? 6.935 -24.807 5.60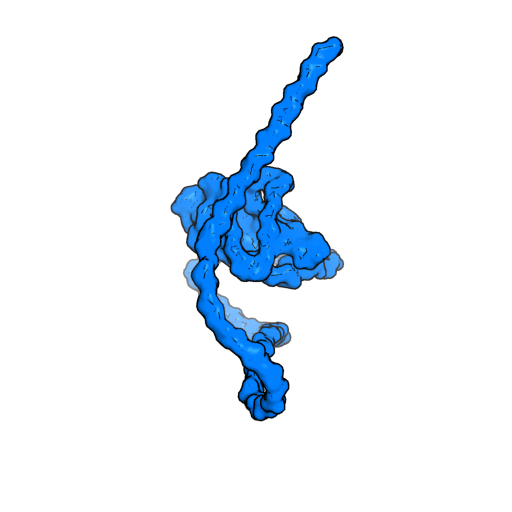2 1.00 79.31 90 ILE A CA 1
ATOM 672 C C . ILE A 1 90 ? 8.432 -25.076 5.427 1.00 79.31 90 ILE A C 1
ATOM 674 O O . ILE A 1 90 ? 9.148 -24.180 4.973 1.00 79.31 90 ILE A O 1
ATOM 678 N N . PRO A 1 91 ? 8.940 -26.273 5.772 1.00 79.62 91 PRO A N 1
ATOM 679 C CA . PRO A 1 91 ? 10.307 -26.627 5.435 1.00 79.62 91 PRO A CA 1
ATOM 680 C C . PRO A 1 91 ? 10.422 -26.653 3.910 1.00 79.62 91 PRO A C 1
ATOM 682 O O . PRO A 1 91 ? 9.904 -27.553 3.247 1.00 79.62 91 PRO A O 1
ATOM 685 N N . LEU A 1 92 ? 11.075 -25.637 3.345 1.00 81.81 92 LEU A N 1
ATOM 686 C CA . LEU A 1 92 ? 11.377 -25.604 1.922 1.00 81.81 92 LEU A CA 1
ATOM 687 C C . LEU A 1 92 ? 12.414 -26.688 1.648 1.00 81.81 92 LEU A C 1
ATOM 689 O O . LEU A 1 92 ? 13.577 -26.575 2.034 1.00 81.81 92 LEU A O 1
ATOM 693 N N . LYS A 1 93 ? 11.977 -27.765 0.999 1.00 88.06 93 LYS A N 1
ATOM 694 C CA . LYS A 1 93 ? 12.891 -28.731 0.408 1.00 88.06 93 LYS A CA 1
ATOM 695 C C . LYS A 1 93 ? 13.289 -28.206 -0.963 1.00 88.06 93 LYS A C 1
ATOM 697 O O . LYS A 1 93 ? 12.422 -27.983 -1.804 1.00 88.06 93 LYS A O 1
ATOM 702 N N . GLU A 1 94 ? 14.586 -28.026 -1.173 1.00 88.56 94 GLU A N 1
ATOM 703 C CA . GLU A 1 94 ? 15.122 -27.717 -2.494 1.00 88.56 94 GLU A CA 1
ATOM 704 C C . GLU A 1 94 ? 14.702 -28.821 -3.474 1.00 88.56 94 GLU A C 1
ATOM 706 O O . GLU A 1 94 ? 14.872 -30.018 -3.202 1.00 88.56 94 GLU A O 1
ATOM 711 N N . LEU A 1 95 ? 14.063 -28.418 -4.574 1.00 86.81 95 LEU A N 1
ATOM 712 C CA . LEU A 1 95 ? 13.733 -29.344 -5.648 1.00 86.81 95 LEU A CA 1
ATOM 713 C C . LEU A 1 95 ? 15.041 -29.828 -6.288 1.00 86.81 95 LEU A C 1
ATOM 715 O O . LEU A 1 95 ? 16.004 -29.064 -6.353 1.00 86.81 95 LEU A O 1
ATOM 719 N N . PRO A 1 96 ? 15.113 -31.090 -6.738 1.00 91.25 96 PRO A N 1
ATOM 720 C CA . PRO A 1 96 ? 16.302 -31.567 -7.426 1.00 91.25 96 PRO A CA 1
ATOM 721 C C . PRO A 1 96 ? 16.526 -30.738 -8.693 1.00 91.25 96 PRO A C 1
ATOM 723 O O . PRO A 1 96 ? 15.603 -30.594 -9.493 1.00 91.25 96 PRO A O 1
ATOM 726 N N . TYR A 1 97 ? 17.752 -30.239 -8.869 1.00 90.00 97 TYR A N 1
ATOM 727 C CA . TYR A 1 97 ? 18.179 -29.562 -10.092 1.00 90.00 97 TYR A CA 1
ATOM 728 C C . TYR A 1 97 ? 17.917 -30.453 -11.311 1.00 90.00 97 TYR A C 1
ATOM 730 O O . TYR A 1 97 ? 18.265 -31.639 -11.314 1.00 90.00 97 TYR A O 1
ATOM 738 N N . GLN A 1 98 ? 17.303 -29.881 -12.340 1.00 90.25 98 GLN A N 1
ATOM 739 C CA . GLN A 1 98 ? 17.034 -30.538 -13.610 1.00 90.25 98 GLN A CA 1
ATOM 740 C C . GLN A 1 98 ? 17.892 -29.901 -14.707 1.00 90.25 98 GLN A C 1
ATOM 742 O O . GLN A 1 98 ? 18.053 -28.686 -14.752 1.00 90.25 98 GLN A O 1
ATOM 747 N N . ASP A 1 99 ? 18.357 -30.693 -15.677 1.00 87.62 99 ASP A N 1
ATOM 748 C CA . ASP A 1 99 ? 19.162 -30.211 -16.820 1.00 87.62 99 ASP A CA 1
ATOM 749 C C . ASP A 1 99 ? 18.472 -29.113 -17.665 1.00 87.62 99 ASP A C 1
ATOM 751 O O . ASP A 1 99 ? 19.069 -28.535 -18.578 1.00 87.62 99 ASP A O 1
ATOM 755 N N . GLY A 1 100 ? 17.178 -28.877 -17.434 1.00 85.25 100 GLY A N 1
ATOM 756 C CA . GLY A 1 100 ? 16.378 -27.843 -18.078 1.00 85.25 100 GLY A CA 1
ATOM 757 C C . GLY A 1 100 ? 16.306 -26.515 -17.323 1.00 85.25 100 GLY A C 1
ATOM 758 O O . GLY A 1 100 ? 15.889 -25.541 -17.942 1.00 85.25 100 GLY A O 1
ATOM 759 N N . ASP A 1 101 ? 16.712 -26.449 -16.053 1.00 86.88 101 ASP A N 1
ATOM 760 C CA . ASP A 1 101 ? 16.466 -25.284 -15.185 1.00 86.88 101 ASP A CA 1
ATOM 761 C C . ASP A 1 101 ? 17.241 -24.037 -15.636 1.00 86.88 101 ASP A C 1
ATOM 763 O O . ASP A 1 101 ? 16.750 -22.915 -15.518 1.00 86.88 101 ASP A O 1
ATOM 767 N N . ASP A 1 102 ? 18.413 -24.235 -16.244 1.00 91.00 102 ASP A N 1
ATOM 768 C CA . ASP A 1 102 ? 19.230 -23.153 -16.807 1.00 9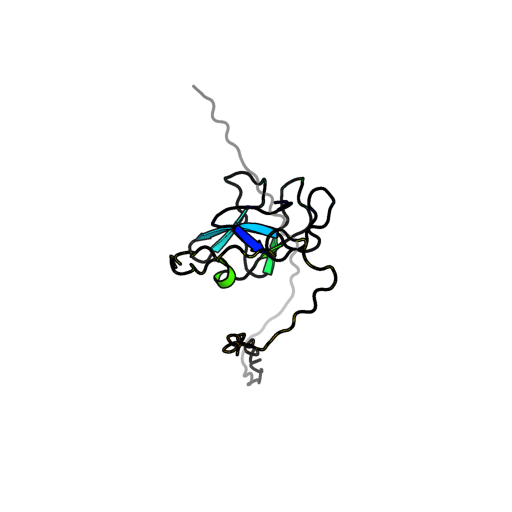1.00 102 ASP A CA 1
ATOM 769 C C . ASP A 1 102 ? 18.882 -22.822 -18.268 1.00 91.00 102 ASP A C 1
ATOM 771 O O . ASP A 1 102 ? 19.458 -21.908 -18.869 1.00 91.00 102 ASP A O 1
ATOM 775 N N . LYS A 1 103 ? 17.966 -23.575 -18.891 1.00 88.00 103 LYS A N 1
ATOM 776 C CA . LYS A 1 103 ? 17.594 -23.347 -20.291 1.00 88.00 103 LYS A CA 1
ATOM 777 C C . LYS A 1 103 ? 16.558 -22.224 -20.382 1.00 88.00 103 LYS A C 1
ATOM 779 O O . LYS A 1 103 ? 15.659 -22.143 -19.547 1.00 88.00 103 LYS A O 1
ATOM 784 N N . PRO A 1 104 ? 16.623 -21.364 -21.418 1.00 85.50 104 PRO A N 1
ATOM 785 C CA . PRO A 1 104 ? 15.589 -20.365 -21.647 1.00 85.50 104 PRO A CA 1
ATOM 786 C C . PRO A 1 104 ? 14.209 -21.016 -21.735 1.00 85.50 104 PRO A C 1
ATOM 788 O O . PRO A 1 104 ? 14.058 -22.069 -22.361 1.00 85.50 104 PRO A O 1
ATOM 791 N N . ALA A 1 105 ? 13.202 -20.358 -21.155 1.00 79.12 105 ALA A N 1
ATOM 792 C CA . ALA A 1 105 ? 11.822 -20.792 -21.303 1.00 79.12 105 ALA A CA 1
ATOM 793 C C . ALA A 1 105 ? 11.485 -20.951 -22.801 1.00 79.12 105 ALA A C 1
ATOM 795 O O . ALA A 1 105 ? 11.842 -20.079 -23.605 1.00 79.12 105 ALA A O 1
ATOM 796 N N . PRO A 1 106 ? 10.824 -22.048 -23.205 1.00 78.38 106 PRO A N 1
ATOM 797 C CA . PRO A 1 106 ? 10.468 -22.257 -24.601 1.00 78.38 106 PRO A CA 1
ATOM 798 C C . PRO A 1 106 ? 9.551 -21.128 -25.089 1.00 78.38 106 PRO A C 1
ATOM 800 O O . PRO A 1 106 ? 8.618 -20.722 -24.399 1.00 78.38 106 PRO A O 1
ATOM 803 N N . GLY A 1 107 ? 9.798 -20.626 -26.303 1.00 75.25 107 GLY A N 1
ATOM 804 C CA . GLY A 1 107 ? 9.032 -19.517 -26.888 1.00 75.25 107 GLY A CA 1
ATOM 805 C C . GLY A 1 107 ? 7.568 -19.852 -27.213 1.00 75.25 107 GLY A C 1
ATOM 806 O O . GLY A 1 107 ? 6.779 -18.942 -27.450 1.00 75.25 107 GLY A O 1
ATOM 807 N N . ASN A 1 108 ? 7.192 -21.137 -27.208 1.00 73.38 108 ASN A N 1
ATOM 808 C CA . ASN A 1 108 ? 5.821 -21.615 -27.380 1.00 73.38 108 ASN A CA 1
ATOM 809 C C . ASN A 1 108 ? 5.349 -22.387 -26.135 1.00 73.38 108 ASN A C 1
ATOM 811 O O . ASN A 1 108 ? 5.261 -23.612 -26.120 1.00 73.38 108 ASN A O 1
ATOM 815 N N . ILE A 1 109 ? 5.020 -21.676 -25.061 1.00 69.69 109 ILE A N 1
ATOM 816 C CA . ILE A 1 109 ? 4.421 -22.310 -23.882 1.00 69.69 109 ILE A CA 1
ATOM 817 C C . ILE A 1 109 ? 3.058 -22.937 -24.236 1.00 69.69 109 ILE A C 1
ATOM 819 O O . ILE A 1 109 ? 2.030 -22.272 -24.272 1.00 69.69 109 ILE A O 1
ATOM 823 N N . THR A 1 110 ? 3.046 -24.239 -24.521 1.00 59.16 110 THR A N 1
ATOM 824 C CA . THR A 1 110 ? 1.824 -25.051 -24.531 1.00 59.16 110 THR A CA 1
ATOM 825 C C . THR A 1 110 ? 1.778 -25.751 -23.187 1.00 59.16 110 THR A C 1
ATOM 827 O O . THR A 1 110 ? 2.470 -26.745 -22.975 1.00 59.16 110 THR A O 1
ATOM 830 N N . TRP A 1 111 ? 1.025 -25.194 -22.243 1.00 57.06 111 TRP A N 1
ATOM 831 C CA . TRP A 1 111 ? 0.798 -25.854 -20.964 1.00 57.06 111 TRP A CA 1
ATOM 832 C C . TRP A 1 111 ? -0.057 -27.091 -21.218 1.00 57.06 111 TRP A C 1
ATOM 834 O O . TRP A 1 111 ? -1.265 -26.991 -21.413 1.00 57.06 111 TRP A O 1
ATOM 844 N N . ASN A 1 112 ? 0.571 -28.264 -21.241 1.00 56.59 112 ASN A N 1
ATOM 845 C CA . ASN A 1 112 ? -0.158 -29.518 -21.190 1.00 56.59 112 ASN A CA 1
ATOM 846 C C . ASN A 1 112 ? -0.619 -29.698 -19.740 1.00 56.59 112 ASN A C 1
ATOM 848 O O . ASN A 1 112 ? 0.076 -30.303 -18.925 1.00 56.59 112 ASN A O 1
ATOM 852 N N . MET A 1 113 ? -1.745 -29.070 -19.395 1.00 43.62 113 MET A N 1
ATOM 853 C CA . MET A 1 113 ? -2.442 -29.311 -18.138 1.00 43.62 113 MET A CA 1
ATOM 854 C C . MET A 1 113 ? -2.944 -30.756 -18.170 1.00 43.62 113 MET A C 1
ATOM 856 O O . MET A 1 113 ? -4.074 -31.027 -18.559 1.00 43.62 113 MET A O 1
ATOM 860 N N . THR A 1 114 ? -2.099 -31.715 -17.794 1.00 49.94 114 THR A N 1
ATOM 861 C CA . THR A 1 114 ? -2.626 -32.958 -17.242 1.00 49.94 114 THR A CA 1
ATOM 862 C C . THR A 1 114 ? -3.340 -32.525 -15.975 1.00 49.94 114 THR A C 1
ATOM 864 O O . THR A 1 114 ? -2.684 -32.043 -15.052 1.00 49.94 114 THR A O 1
ATOM 867 N N . GLU A 1 115 ? -4.669 -32.589 -15.977 1.00 45.72 115 GLU A N 1
ATOM 868 C CA . GLU A 1 115 ? -5.486 -32.264 -14.816 1.00 45.72 115 GLU A CA 1
ATOM 869 C C . GLU A 1 115 ? -5.093 -33.186 -13.659 1.00 45.72 115 GLU A C 1
ATOM 871 O O . GLU A 1 115 ? -5.625 -34.278 -13.473 1.00 45.72 115 GLU A O 1
ATOM 876 N N . THR A 1 116 ? -4.121 -32.753 -12.862 1.00 46.06 116 THR A N 1
ATOM 877 C CA . THR A 1 116 ? -4.108 -33.089 -11.448 1.00 46.06 116 THR A CA 1
ATOM 878 C C . THR A 1 116 ? -5.470 -32.634 -10.937 1.00 46.06 116 THR A C 1
ATOM 880 O O . THR A 1 116 ? -5.786 -31.461 -11.156 1.00 46.06 116 THR A O 1
ATOM 883 N N . PRO A 1 117 ? -6.289 -33.501 -10.314 1.00 41.28 117 PRO A N 1
ATOM 884 C CA . PRO A 1 117 ? -7.560 -33.083 -9.750 1.00 41.28 117 PRO A CA 1
ATOM 885 C C . PRO A 1 117 ? -7.270 -31.976 -8.741 1.00 41.28 117 PRO A C 1
ATOM 887 O O . PRO A 1 117 ? -6.794 -32.226 -7.633 1.00 41.28 117 PRO A O 1
ATOM 890 N N . SER A 1 118 ? -7.468 -30.735 -9.172 1.00 47.72 118 SER A N 1
ATOM 891 C CA . SER A 1 118 ? -7.485 -29.581 -8.304 1.00 47.72 118 SER A CA 1
ATOM 892 C C . SER A 1 118 ? -8.715 -29.799 -7.448 1.00 47.72 118 SER A C 1
ATOM 894 O O . SER A 1 118 ? -9.827 -29.598 -7.922 1.00 47.72 118 SER A O 1
ATOM 896 N N . SER A 1 119 ? -8.526 -30.286 -6.221 1.00 52.91 119 SER A N 1
ATOM 897 C CA . SER A 1 119 ? -9.555 -30.175 -5.195 1.00 52.91 119 SER A CA 1
ATOM 898 C C . SER A 1 119 ? -10.005 -28.717 -5.203 1.00 52.91 119 SER A C 1
ATOM 900 O O . SER A 1 119 ? -9.171 -27.825 -5.043 1.00 52.91 119 SER A O 1
ATOM 902 N N . ASP A 1 120 ? -11.274 -28.550 -5.544 1.00 53.59 120 ASP A N 1
ATOM 903 C CA . ASP A 1 120 ? -12.014 -27.357 -5.941 1.00 53.59 120 ASP A CA 1
ATOM 904 C C . ASP A 1 120 ? -11.464 -25.992 -5.471 1.00 53.59 120 ASP A C 1
ATOM 906 O O . ASP A 1 120 ? -11.025 -25.850 -4.325 1.00 53.59 120 ASP A O 1
ATOM 910 N N . PRO A 1 121 ? -11.558 -24.932 -6.303 1.00 50.97 121 PRO A N 1
ATOM 911 C CA . PRO A 1 121 ? -11.418 -23.572 -5.804 1.00 50.97 121 PRO A CA 1
ATOM 912 C C . PRO A 1 121 ? -12.432 -23.363 -4.676 1.00 50.97 121 PRO A C 1
ATOM 914 O O . PRO A 1 121 ? -13.623 -23.626 -4.857 1.00 50.97 121 PRO A O 1
ATOM 917 N N . LEU A 1 122 ? -11.968 -22.878 -3.519 1.00 50.09 122 LEU A N 1
ATOM 918 C CA . LEU A 1 122 ? -12.866 -22.441 -2.452 1.00 50.09 122 LEU A CA 1
ATOM 919 C C . LEU A 1 122 ? -13.916 -21.494 -3.063 1.00 50.09 122 LEU A C 1
ATOM 921 O O . LEU A 1 122 ? -13.531 -20.563 -3.781 1.00 50.09 122 LEU A O 1
ATOM 925 N N . PRO A 1 123 ? -15.220 -21.726 -2.828 1.00 45.50 123 PRO A N 1
ATOM 926 C CA . PRO A 1 123 ? -16.262 -20.904 -3.415 1.00 45.50 123 PRO A CA 1
ATOM 927 C C . PRO A 1 123 ? -16.053 -19.447 -3.005 1.00 45.50 123 PRO A C 1
ATOM 929 O O . PRO A 1 123 ? -15.881 -19.129 -1.827 1.00 45.50 123 PRO A O 1
ATOM 932 N N . HIS A 1 124 ? -16.066 -18.556 -3.995 1.00 42.91 124 HIS A N 1
ATOM 933 C CA . HIS A 1 124 ? -16.181 -17.126 -3.749 1.00 42.91 124 HIS A CA 1
ATOM 934 C C . HIS A 1 124 ? -17.514 -16.896 -3.016 1.00 42.91 124 HIS A C 1
ATOM 936 O O . HIS A 1 124 ? -18.535 -17.382 -3.510 1.00 42.91 124 HIS A O 1
ATOM 942 N N . PRO A 1 125 ? -17.554 -16.212 -1.859 1.00 42.06 125 PRO A N 1
ATOM 943 C CA . PRO A 1 125 ? -18.826 -15.869 -1.243 1.00 42.06 125 PRO A CA 1
ATOM 944 C C . PRO A 1 125 ? -19.601 -14.962 -2.203 1.00 42.06 125 PRO A C 1
ATOM 946 O O . PRO A 1 125 ? -19.123 -13.901 -2.611 1.00 42.06 125 PRO A O 1
ATOM 949 N N . THR A 1 126 ? -20.782 -15.421 -2.607 1.00 39.88 126 THR A N 1
ATOM 950 C CA . THR A 1 126 ? -21.747 -14.652 -3.391 1.00 39.88 126 THR A CA 1
ATOM 951 C C . THR A 1 126 ? -22.109 -13.382 -2.611 1.00 39.88 126 THR A C 1
ATOM 953 O O . THR A 1 126 ? -22.378 -13.492 -1.414 1.00 39.88 126 THR A O 1
ATOM 956 N N . PRO A 1 127 ? -22.131 -12.186 -3.228 1.00 43.16 127 PRO A N 1
ATOM 957 C CA . PRO A 1 127 ? -22.683 -11.004 -2.579 1.00 43.16 127 PRO A CA 1
ATOM 958 C C . PRO A 1 127 ? -24.144 -11.276 -2.218 1.00 43.16 127 PRO A C 1
ATOM 960 O O . PRO A 1 127 ? -24.949 -11.585 -3.096 1.00 43.16 127 PRO A O 1
ATOM 963 N N . GLU A 1 128 ? -24.461 -11.201 -0.929 1.00 48.56 128 GLU A N 1
ATOM 964 C CA . GLU A 1 128 ? -25.831 -11.261 -0.434 1.00 48.56 128 GLU A CA 1
ATOM 965 C C . GLU A 1 128 ? -26.598 -10.069 -1.023 1.00 48.56 128 GLU A C 1
ATOM 967 O O . GLU A 1 128 ? -26.192 -8.909 -0.892 1.00 48.56 128 GLU A O 1
ATOM 972 N N . GLU A 1 129 ? -27.646 -10.373 -1.783 1.00 41.34 129 GLU A N 1
ATOM 973 C CA . GLU A 1 129 ? -28.495 -9.389 -2.435 1.00 41.34 129 GLU A CA 1
ATOM 974 C C . GLU A 1 129 ? -29.243 -8.597 -1.358 1.00 41.34 129 GLU A C 1
ATOM 976 O O . GLU A 1 129 ? -29.954 -9.158 -0.530 1.00 41.34 129 GLU A O 1
ATOM 981 N N . SER A 1 130 ? -29.037 -7.280 -1.357 1.00 42.03 130 SER A N 1
ATOM 982 C CA . SER A 1 130 ? -29.715 -6.328 -0.482 1.00 42.03 1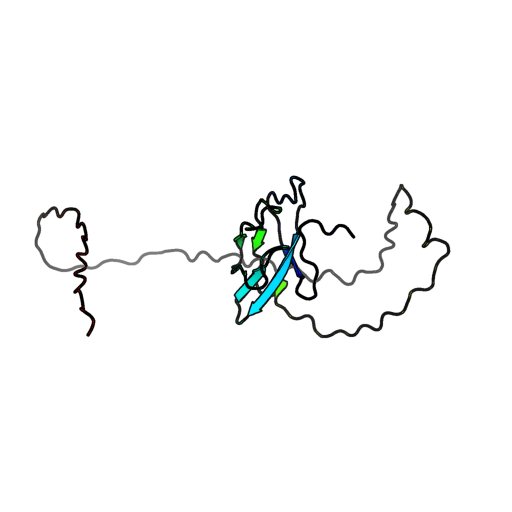30 SER A CA 1
ATOM 983 C C . SER A 1 130 ? -31.233 -6.490 -0.602 1.00 42.03 130 SER A C 1
ATOM 985 O O . SER A 1 130 ? -31.829 -6.021 -1.575 1.00 42.03 130 SER A O 1
ATOM 987 N N . GLU A 1 131 ? -31.871 -7.081 0.409 1.00 52.84 131 GLU A N 1
ATOM 988 C CA . GLU A 1 131 ? -33.322 -7.029 0.556 1.00 52.84 131 GLU A CA 1
ATOM 989 C C . GLU A 1 131 ? -33.756 -5.567 0.712 1.00 52.84 131 GLU A C 1
ATOM 991 O O . GLU A 1 131 ? -33.426 -4.853 1.661 1.00 52.84 131 GLU A O 1
ATOM 996 N N . LYS A 1 132 ? -34.470 -5.099 -0.306 1.00 42.62 132 LYS A N 1
ATOM 997 C CA . LYS A 1 132 ? -35.130 -3.804 -0.365 1.00 42.62 132 LYS A CA 1
ATOM 998 C C . LYS A 1 132 ? -36.450 -3.925 0.387 1.00 42.62 132 LYS A C 1
ATOM 1000 O O . LYS A 1 132 ? -37.462 -4.289 -0.216 1.00 42.62 132 LYS A O 1
ATOM 1005 N N . ASP A 1 133 ? -36.444 -3.628 1.685 1.00 38.75 133 ASP A N 1
ATOM 1006 C CA . ASP A 1 133 ? -37.705 -3.558 2.417 1.00 38.75 133 ASP A CA 1
ATOM 1007 C C . ASP A 1 133 ? -38.545 -2.382 1.908 1.00 38.75 133 ASP A C 1
ATOM 1009 O O . ASP A 1 133 ? -38.088 -1.254 1.689 1.00 38.75 133 ASP A O 1
ATOM 1013 N N . THR A 1 134 ? -39.780 -2.733 1.602 1.00 34.41 134 THR A N 1
ATOM 1014 C CA . THR A 1 134 ? -40.722 -2.012 0.773 1.00 34.41 134 THR A CA 1
ATOM 1015 C C . THR A 1 134 ? -41.707 -1.295 1.681 1.00 34.41 134 THR A C 1
ATOM 1017 O O . THR A 1 134 ? -42.465 -1.909 2.421 1.00 34.41 134 THR A O 1
ATOM 1020 N N . THR A 1 135 ? -41.731 0.032 1.570 1.00 40.44 135 THR A N 1
ATOM 1021 C CA . THR A 1 135 ? -42.793 0.916 2.061 1.00 40.44 135 THR A CA 1
ATOM 1022 C C . THR A 1 135 ? -44.191 0.348 1.806 1.00 40.44 135 THR A C 1
ATOM 1024 O O . THR A 1 135 ? -44.532 0.038 0.666 1.00 40.44 135 THR A O 1
ATOM 1027 N N . THR A 1 136 ? -45.059 0.344 2.822 1.00 36.53 136 THR A N 1
ATOM 1028 C CA . THR A 1 136 ? -46.524 0.435 2.651 1.00 36.53 136 THR A CA 1
ATOM 1029 C C . THR A 1 136 ? -47.137 1.235 3.825 1.00 36.53 136 THR A C 1
ATOM 1031 O O . THR A 1 136 ? -46.623 1.143 4.940 1.00 36.53 136 THR A O 1
ATOM 1034 N N . PRO A 1 137 ? -48.167 2.083 3.597 1.00 51.78 137 PRO A N 1
ATOM 1035 C CA . PRO A 1 137 ? -48.529 3.206 4.467 1.00 51.78 137 PRO A CA 1
ATOM 1036 C C . PRO A 1 137 ? -49.711 2.892 5.398 1.00 51.78 137 PRO A C 1
ATOM 1038 O O . PRO A 1 137 ? -50.601 2.138 5.014 1.00 51.78 137 PRO A O 1
ATOM 1041 N N . VAL A 1 138 ? -49.801 3.547 6.565 1.00 33.50 138 VAL A N 1
ATOM 1042 C CA . VAL A 1 138 ? -51.045 3.591 7.362 1.00 33.50 138 VAL A CA 1
ATOM 1043 C C . VAL A 1 138 ? -51.258 4.970 8.009 1.00 33.50 138 VAL A C 1
ATOM 1045 O O . VAL A 1 138 ? -50.527 5.384 8.899 1.00 33.50 138 VAL A O 1
ATOM 1048 N N . GLN A 1 139 ? -52.274 5.643 7.462 1.00 35.22 139 GLN A N 1
ATOM 1049 C CA . GLN A 1 139 ? -53.293 6.543 8.026 1.00 35.22 139 GLN A CA 1
ATOM 1050 C C . GLN A 1 139 ? -52.976 7.562 9.137 1.00 35.22 139 GLN A C 1
ATOM 1052 O O . GLN A 1 139 ? -52.613 7.255 10.266 1.00 35.22 139 GLN A O 1
ATOM 1057 N N . THR A 1 140 ? -53.297 8.803 8.770 1.00 38.69 140 THR A N 1
ATOM 1058 C CA . THR A 1 140 ? -53.444 10.016 9.569 1.00 38.69 140 THR A CA 1
ATOM 1059 C C . THR A 1 140 ? -54.852 10.154 10.160 1.00 38.69 140 THR A C 1
ATOM 1061 O O . THR A 1 140 ? -55.815 10.146 9.401 1.00 38.69 140 THR A O 1
ATOM 1064 N N . ASP A 1 141 ? -54.928 10.453 11.455 1.00 37.41 141 ASP A N 1
ATOM 1065 C CA . ASP A 1 141 ? -55.984 11.212 12.147 1.00 37.41 141 ASP A CA 1
ATOM 1066 C C . ASP A 1 141 ? -55.213 12.113 13.148 1.00 37.41 141 ASP A C 1
ATOM 1068 O O . ASP A 1 141 ? -54.299 11.623 13.802 1.00 37.41 141 ASP A O 1
ATOM 1072 N N . GLY A 1 142 ? -55.361 13.428 13.336 1.00 32.62 142 GLY A N 1
ATOM 1073 C CA . GLY A 1 142 ? -56.402 14.401 13.025 1.00 32.62 142 GLY A CA 1
ATOM 1074 C C . GLY A 1 142 ? -56.816 15.123 14.326 1.00 32.62 142 GLY A C 1
ATOM 1075 O O . GLY A 1 142 ? -57.566 14.522 15.081 1.00 32.62 142 GLY A O 1
ATOM 1076 N N . LEU A 1 143 ? -56.327 16.369 14.551 1.00 35.97 143 LEU A N 1
ATOM 1077 C CA . LEU A 1 143 ? -56.708 17.483 15.491 1.00 35.97 143 LEU A CA 1
ATOM 1078 C C . LEU A 1 143 ? -55.486 18.035 16.271 1.00 35.97 143 LEU A C 1
ATOM 1080 O O . LEU A 1 143 ? -54.711 17.250 16.790 1.00 35.97 143 LEU A O 1
ATOM 1084 N N . SER A 1 144 ? -55.234 19.337 16.487 1.00 32.44 144 SER A N 1
ATOM 1085 C CA . SER A 1 144 ? -55.990 20.594 16.325 1.00 32.44 144 SER A CA 1
ATOM 1086 C C . SER A 1 144 ? -55.054 21.814 16.556 1.00 32.44 144 SER A C 1
ATOM 1088 O O . SER A 1 144 ? -54.154 21.716 17.387 1.00 32.44 144 SER A O 1
ATOM 1090 N N . GLY A 1 145 ? -55.324 22.965 15.906 1.00 32.38 145 GLY A N 1
ATOM 1091 C CA . GLY A 1 145 ? -54.849 24.329 16.271 1.00 32.38 145 GLY A CA 1
ATOM 1092 C C . GLY A 1 145 ? -53.808 24.958 15.316 1.00 32.38 145 GLY A C 1
ATOM 1093 O O . GLY A 1 145 ? -52.647 24.585 15.376 1.00 32.38 145 GLY A O 1
ATOM 1094 N N . SER A 1 146 ? -54.162 25.779 14.305 1.00 37.44 146 SER A N 1
ATOM 1095 C CA . SER A 1 146 ? -54.475 27.241 14.330 1.00 37.44 146 SER A CA 1
ATOM 1096 C C . SER A 1 146 ? -53.288 28.075 14.869 1.00 37.44 146 SER A C 1
ATOM 1098 O O . SER A 1 146 ? -52.935 27.887 16.023 1.00 37.44 146 SER A O 1
ATOM 1100 N N . VAL A 1 147 ? -52.562 28.962 14.162 1.00 37.97 147 VAL A N 1
ATOM 1101 C CA . VAL A 1 147 ? -52.882 30.064 13.223 1.00 37.97 147 VAL A CA 1
ATOM 1102 C C . VAL A 1 147 ? -51.611 30.484 12.419 1.00 37.97 147 VAL A C 1
ATOM 1104 O O . VAL A 1 147 ? -50.498 30.318 12.906 1.00 37.97 147 VAL A O 1
ATOM 1107 N N . ASN A 1 148 ? -51.764 31.048 11.208 1.00 38.28 148 ASN A N 1
ATOM 1108 C CA . ASN A 1 148 ? -50.704 31.674 10.363 1.00 38.28 148 ASN A CA 1
ATOM 1109 C C . ASN A 1 148 ? -50.333 33.112 10.860 1.00 38.28 148 ASN A C 1
ATOM 1111 O O . ASN A 1 148 ? -50.983 33.537 11.816 1.00 38.28 148 ASN A O 1
ATOM 1115 N N . PRO A 1 149 ? -49.472 33.957 10.209 1.00 47.97 149 PRO A N 1
ATOM 1116 C CA . PRO A 1 149 ? -48.618 33.801 9.006 1.00 47.97 149 PRO A CA 1
ATOM 1117 C C . PRO A 1 149 ? -47.189 34.441 9.069 1.00 47.97 149 PRO A C 1
ATOM 1119 O O . PRO A 1 149 ? -46.844 35.180 9.980 1.00 47.97 149 PRO A O 1
ATOM 1122 N N . ALA A 1 150 ? -46.411 34.199 8.002 1.00 39.38 150 ALA A N 1
ATOM 1123 C CA . ALA A 1 150 ? -45.414 35.069 7.342 1.00 39.38 150 ALA A CA 1
ATOM 1124 C C . ALA A 1 150 ? -44.330 35.810 8.163 1.00 39.38 150 ALA A C 1
ATOM 1126 O O . ALA A 1 150 ? -44.586 36.796 8.846 1.00 39.38 150 ALA A O 1
ATOM 1127 N N . GLY A 1 151 ? -43.064 35.472 7.897 1.00 37.03 151 GLY A N 1
ATOM 1128 C CA . GLY A 1 151 ? -41.918 36.305 8.260 1.00 37.03 151 GLY A CA 1
ATOM 1129 C C . GLY A 1 151 ? -40.642 35.825 7.581 1.00 37.03 151 GLY A C 1
ATOM 1130 O O . GLY A 1 151 ? -40.115 34.773 7.918 1.00 37.03 151 GLY A O 1
ATOM 1131 N N . HIS A 1 152 ? -40.172 36.586 6.596 1.00 44.62 152 HIS A N 1
ATOM 1132 C CA . HIS A 1 152 ? -38.872 36.402 5.957 1.00 44.62 152 HIS A CA 1
ATOM 1133 C C . HIS A 1 152 ? -37.758 36.583 7.000 1.00 44.62 152 HIS A C 1
ATOM 1135 O O . HIS A 1 152 ? -37.814 37.543 7.767 1.00 44.62 152 HIS A O 1
ATOM 1141 N N . ALA A 1 153 ? -36.731 35.727 6.998 1.00 45.16 153 ALA A N 1
ATOM 1142 C CA . ALA A 1 153 ? -35.518 35.952 7.783 1.00 45.16 153 ALA A CA 1
ATOM 1143 C C . ALA A 1 153 ? -34.250 35.734 6.927 1.00 45.16 153 ALA A C 1
ATOM 1145 O O . ALA A 1 153 ? -34.189 34.737 6.204 1.00 45.16 153 ALA A O 1
ATOM 1146 N N . PRO A 1 154 ? -33.262 36.653 6.971 1.00 47.22 154 PRO A N 1
ATOM 1147 C CA . PRO A 1 154 ? -32.105 36.680 6.082 1.00 47.22 154 PRO A CA 1
ATOM 1148 C C . PRO A 1 154 ? -30.820 36.123 6.725 1.00 47.22 154 PRO A C 1
ATOM 1150 O O . PRO A 1 154 ? -30.754 35.864 7.924 1.00 47.22 154 PRO A O 1
ATOM 1153 N N . LEU A 1 155 ? -29.799 35.979 5.872 1.00 48.69 155 LEU A N 1
ATOM 1154 C CA . LEU A 1 155 ? -28.384 35.696 6.145 1.00 48.69 155 LEU A CA 1
ATOM 1155 C C . LEU A 1 155 ? -27.871 36.174 7.516 1.00 48.69 155 LEU A C 1
ATOM 1157 O O . LEU A 1 155 ? -27.852 37.374 7.790 1.00 48.69 155 LEU A O 1
ATOM 1161 N N . LEU A 1 156 ? -27.326 35.248 8.312 1.00 45.91 156 LEU A N 1
ATOM 1162 C CA . LEU A 1 156 ? -26.512 35.567 9.485 1.00 45.91 156 LEU A CA 1
ATOM 1163 C C . LEU A 1 156 ? -25.025 35.356 9.149 1.00 45.91 156 LEU A C 1
ATOM 1165 O O . LEU A 1 156 ? -24.540 34.227 9.090 1.00 45.91 156 LEU A O 1
ATOM 1169 N N . LEU A 1 157 ? -24.306 36.459 8.914 1.00 45.03 157 LEU A N 1
ATOM 1170 C CA . LEU A 1 157 ? -22.844 36.508 8.974 1.00 45.03 157 LEU A CA 1
ATOM 1171 C C . LEU A 1 157 ? -22.408 36.387 10.442 1.00 45.03 157 LEU A C 1
ATOM 1173 O O . LEU A 1 157 ? -22.742 37.247 11.256 1.00 45.03 157 LEU A O 1
ATOM 1177 N N . LEU A 1 158 ? -21.611 35.373 10.773 1.00 49.12 158 LEU A N 1
ATOM 1178 C CA . LEU A 1 158 ? -20.872 35.316 12.036 1.00 49.12 158 LEU A CA 1
ATOM 1179 C C . LEU A 1 158 ? -19.499 35.972 11.839 1.00 49.12 158 LEU A C 1
ATOM 1181 O O . LEU A 1 158 ? -18.577 35.358 11.308 1.00 49.12 158 LEU A O 1
ATOM 1185 N N . ALA A 1 159 ? -19.368 37.228 12.265 1.00 48.53 159 ALA A N 1
ATOM 1186 C CA . ALA A 1 159 ? -18.077 37.881 12.459 1.00 48.53 159 ALA A CA 1
ATOM 1187 C C . ALA A 1 159 ? -17.617 37.645 13.907 1.00 48.53 159 ALA A C 1
ATOM 1189 O O . ALA A 1 159 ? -18.223 38.153 14.849 1.00 48.53 159 ALA A O 1
ATOM 1190 N N . LEU A 1 160 ? -16.555 36.857 14.088 1.00 55.81 160 LEU A N 1
ATOM 1191 C CA . LEU A 1 160 ? -15.884 36.677 15.374 1.00 55.81 160 LEU A CA 1
ATOM 1192 C C . LEU A 1 160 ? -14.859 37.804 15.561 1.00 55.81 160 LEU A C 1
ATOM 1194 O O . LEU A 1 160 ? -13.887 37.893 14.815 1.00 55.81 160 LEU A O 1
ATOM 1198 N N . ALA A 1 161 ? -15.072 38.664 16.557 1.00 47.12 161 ALA A N 1
ATOM 1199 C CA . ALA A 1 161 ? -14.075 39.626 17.017 1.00 47.12 161 ALA A CA 1
ATOM 1200 C C . ALA A 1 161 ? -13.218 38.980 18.121 1.00 47.12 161 ALA A C 1
ATOM 1202 O O . ALA A 1 161 ? -13.710 38.721 19.218 1.00 47.12 161 ALA A O 1
ATOM 1203 N N . SER A 1 162 ? -11.938 38.722 17.843 1.00 56.94 162 SER A N 1
ATOM 1204 C CA . SER A 1 162 ? -10.953 38.319 18.855 1.00 56.94 162 SER A CA 1
ATOM 1205 C C . SER A 1 162 ? -10.277 39.554 19.449 1.00 56.94 162 SER A C 1
ATOM 1207 O O . SER A 1 162 ? -9.569 40.281 18.756 1.00 56.94 162 SER A O 1
ATOM 1209 N N . VAL A 1 163 ? -10.477 39.778 20.748 1.00 52.16 163 VAL A N 1
ATOM 1210 C CA . VAL A 1 163 ? -9.729 40.757 21.547 1.00 52.16 163 VAL A CA 1
ATOM 1211 C C . VAL A 1 163 ? -8.449 40.078 22.036 1.00 52.16 163 VAL A C 1
ATOM 1213 O O . VAL A 1 163 ? -8.515 39.155 22.844 1.00 52.16 163 VAL A O 1
ATOM 1216 N N . VAL A 1 164 ? -7.284 40.515 21.555 1.00 55.78 164 VAL A N 1
ATOM 1217 C CA . VAL A 1 164 ? -5.982 40.096 22.098 1.00 55.78 164 VAL A CA 1
ATOM 1218 C C . VAL A 1 164 ? -5.528 41.164 23.090 1.00 55.78 164 VAL A C 1
ATOM 1220 O O . VAL A 1 164 ? -5.172 42.276 22.704 1.00 55.78 164 VAL A O 1
ATOM 1223 N N . ALA A 1 165 ? -5.590 40.835 24.380 1.00 55.56 165 ALA A N 1
ATOM 1224 C CA . ALA A 1 165 ? -5.042 41.655 25.451 1.00 55.56 165 ALA A CA 1
ATOM 1225 C C . ALA A 1 165 ? -3.510 41.528 25.468 1.00 55.56 165 ALA A C 1
ATOM 1227 O O . ALA A 1 165 ? -2.961 40.429 25.522 1.00 55.56 165 ALA A O 1
ATOM 1228 N N . VAL A 1 166 ? -2.830 42.670 25.415 1.00 53.47 166 VAL A N 1
ATOM 1229 C CA . VAL A 1 166 ? -1.372 42.792 25.485 1.00 53.47 166 VAL A CA 1
ATOM 1230 C C . VAL A 1 166 ? -0.946 42.664 26.951 1.00 53.47 166 VAL A C 1
ATOM 1232 O O . VAL A 1 166 ? -1.303 43.513 27.764 1.00 53.47 166 VAL A O 1
ATOM 1235 N N . MET A 1 167 ? -0.191 41.620 27.303 1.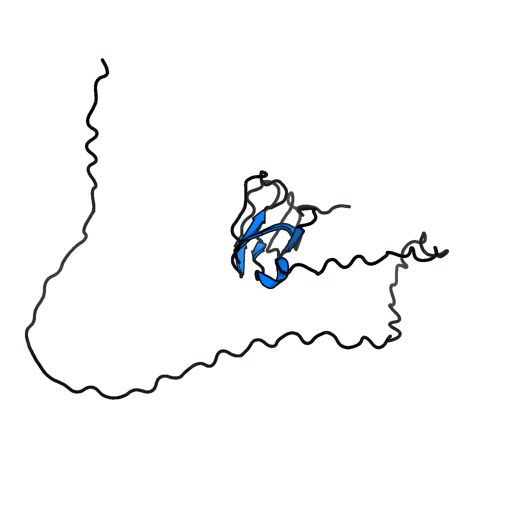00 56.28 167 MET A N 1
ATOM 1236 C CA . MET A 1 167 ? 0.528 41.545 28.582 1.00 56.28 167 MET A CA 1
ATOM 1237 C C . MET A 1 167 ? 1.978 41.995 28.377 1.00 56.28 167 MET A C 1
ATOM 1239 O O . MET A 1 167 ? 2.709 41.443 27.558 1.00 56.28 167 MET A O 1
ATOM 1243 N N . VAL A 1 168 ? 2.352 43.037 29.115 1.00 51.66 168 VAL A N 1
ATOM 1244 C CA . VAL A 1 168 ? 3.690 43.638 29.201 1.00 51.66 168 VAL A CA 1
ATOM 1245 C C . VAL A 1 168 ? 4.568 42.779 30.128 1.00 51.66 168 VAL A C 1
ATOM 1247 O O . VAL A 1 168 ? 4.071 42.382 31.183 1.00 51.66 168 VAL A O 1
ATOM 1250 N N . PRO A 1 169 ? 5.840 42.485 29.791 1.00 60.12 169 PRO A N 1
ATOM 1251 C CA . PRO A 1 169 ? 6.737 41.751 30.679 1.00 60.12 169 PRO A CA 1
ATOM 1252 C C . PRO A 1 169 ? 7.433 42.697 31.673 1.00 60.12 169 PRO A C 1
ATOM 1254 O O . PRO A 1 169 ? 7.731 43.844 31.332 1.00 60.12 169 PRO A O 1
ATOM 1257 N N . LEU A 1 170 ? 7.685 42.197 32.887 1.00 56.06 170 LEU A N 1
ATOM 1258 C CA . LEU A 1 170 ? 8.553 42.815 33.896 1.00 56.06 170 LEU A CA 1
ATOM 1259 C C . LEU A 1 170 ? 9.952 42.193 33.829 1.00 56.06 170 LEU A C 1
ATOM 1261 O O . LEU A 1 170 ? 10.011 40.948 33.694 1.00 56.06 170 LEU A O 1
#